Protein AF-A0A348G3V8-F1 (afdb_monomer)

Organism: NCBI:txid2233851

Secondary structure (DSSP, 8-state):
-------------------------------------S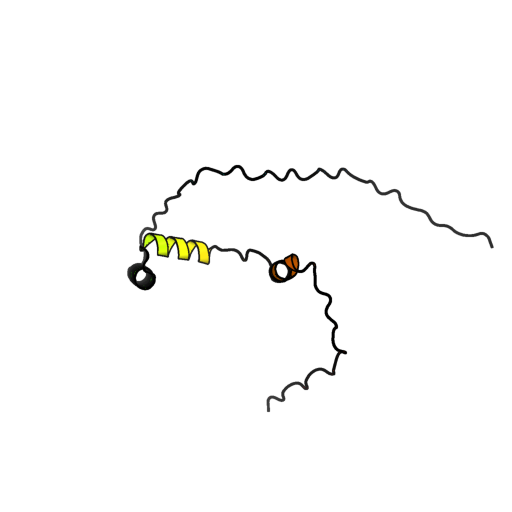--HHHHHHHHHHHHHTTS-HHHHHHHHHHHHT---SS-HHHHHHHHHGGGT-----PPPPPPPPPPPP--

Solvent-accessible surface area (backbone atoms only — not comparable to full-atom values): 7660 Å² total; per-residue (Å²): 140,84,86,86,78,83,86,80,86,87,74,85,84,76,80,82,75,78,80,79,78,72,78,74,73,86,67,75,88,77,83,82,87,84,86,83,78,89,69,54,68,67,58,55,52,52,46,46,51,53,9,59,78,69,74,47,51,54,65,56,44,50,50,52,50,51,53,61,74,68,53,67,78,93,47,59,71,68,55,50,54,46,62,71,40,53,86,67,74,60,82,88,75,90,73,75,82,88,67,83,76,79,81,79,83,83,86,126

Structure (mmCIF, N/CA/C/O backbone):
data_AF-A0A348G3V8-F1
#
_entry.id   AF-A0A348G3V8-F1
#
loop_
_atom_site.group_PDB
_atom_site.id
_atom_site.type_symbol
_atom_site.label_atom_id
_atom_site.label_alt_id
_atom_site.label_comp_id
_atom_site.label_asym_id
_atom_site.label_entity_id
_atom_site.label_seq_id
_atom_site.pdbx_PDB_ins_code
_atom_site.Cartn_x
_atom_site.Cartn_y
_atom_site.Cartn_z
_atom_site.occupancy
_atom_site.B_iso_or_equiv
_atom_site.auth_seq_id
_atom_site.auth_comp_id
_atom_site.auth_asym_id
_atom_site.auth_atom_id
_atom_site.pdbx_PDB_model_num
ATOM 1 N N . MET A 1 1 ? 23.803 13.054 -70.799 1.00 45.88 1 MET A N 1
ATOM 2 C CA . MET A 1 1 ? 23.848 13.513 -69.393 1.00 45.88 1 MET A CA 1
ATOM 3 C C . MET A 1 1 ? 23.703 15.028 -69.368 1.00 45.88 1 MET A C 1
ATOM 5 O O . MET A 1 1 ? 24.569 15.705 -69.905 1.00 45.88 1 MET A O 1
ATOM 9 N N . PRO A 1 2 ? 22.583 15.543 -68.851 1.00 45.41 2 PRO A N 1
ATOM 10 C CA . PRO A 1 2 ? 22.652 16.524 -67.760 1.00 45.41 2 PRO A CA 1
ATOM 11 C C . PRO A 1 2 ? 21.900 16.026 -66.512 1.00 45.41 2 PRO A C 1
ATOM 13 O O . PRO A 1 2 ? 20.897 15.324 -66.615 1.00 45.41 2 PRO A O 1
ATOM 16 N N . LYS A 1 3 ? 22.449 16.326 -65.330 1.00 50.75 3 LYS A N 1
ATOM 17 C CA . LYS A 1 3 ? 22.027 15.787 -64.029 1.00 50.75 3 LYS A CA 1
ATOM 18 C C . LYS A 1 3 ? 20.764 16.482 -63.510 1.00 50.75 3 LYS A C 1
ATOM 20 O O . LYS A 1 3 ? 20.706 17.703 -63.436 1.00 50.75 3 LYS A O 1
ATOM 25 N N . THR A 1 4 ? 19.800 15.673 -63.083 1.00 53.75 4 THR A N 1
ATOM 26 C CA . THR A 1 4 ? 18.683 16.043 -62.211 1.00 53.75 4 THR A CA 1
ATOM 27 C C . THR A 1 4 ? 19.168 16.193 -60.765 1.00 53.75 4 THR A C 1
ATOM 29 O O . THR A 1 4 ? 19.768 15.265 -60.225 1.00 53.75 4 THR A O 1
ATOM 32 N N . SER A 1 5 ? 18.855 17.306 -60.108 1.00 49.91 5 SER A N 1
ATOM 33 C CA . SER A 1 5 ? 18.876 17.433 -58.640 1.00 49.91 5 SER A CA 1
ATOM 34 C C . SER A 1 5 ? 17.808 18.460 -58.256 1.00 49.91 5 SER A C 1
ATOM 36 O O . SER A 1 5 ? 17.921 19.625 -58.617 1.00 49.91 5 SER A O 1
ATOM 38 N N . ALA A 1 6 ? 16.631 18.031 -57.805 1.00 46.59 6 ALA A N 1
ATOM 39 C CA . ALA A 1 6 ? 16.326 17.660 -56.420 1.00 46.59 6 A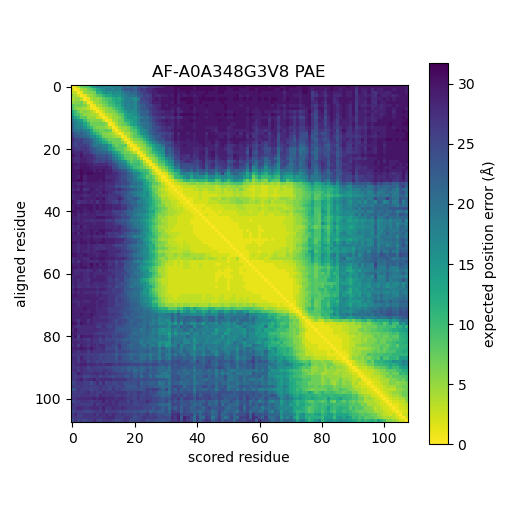LA A CA 1
ATOM 40 C C . ALA A 1 6 ? 16.410 18.863 -55.458 1.00 46.59 6 ALA A C 1
ATOM 42 O O . ALA A 1 6 ? 17.476 19.298 -55.036 1.00 46.59 6 ALA A O 1
ATOM 43 N N . THR A 1 7 ? 15.223 19.378 -55.142 1.00 57.47 7 THR A N 1
ATOM 44 C CA . THR A 1 7 ? 14.864 20.335 -54.090 1.00 57.47 7 THR A CA 1
ATOM 45 C C . THR A 1 7 ? 15.419 19.954 -52.714 1.00 57.47 7 THR A C 1
ATOM 47 O O . THR A 1 7 ? 15.465 18.768 -52.386 1.00 57.47 7 THR A O 1
ATOM 50 N N . PRO A 1 8 ? 15.613 20.943 -51.825 1.00 50.81 8 PRO A N 1
ATOM 51 C CA . PRO A 1 8 ? 15.201 20.736 -50.443 1.00 50.81 8 PRO A CA 1
ATOM 52 C C . PRO A 1 8 ? 14.223 21.814 -49.958 1.00 50.81 8 PRO A C 1
ATOM 54 O O . PRO A 1 8 ? 14.440 23.018 -50.076 1.00 50.81 8 PRO A O 1
ATOM 57 N N . ARG A 1 9 ? 13.111 21.332 -49.390 1.00 43.34 9 ARG A N 1
ATOM 58 C CA . ARG A 1 9 ? 12.126 22.099 -48.625 1.00 43.34 9 ARG A CA 1
ATOM 59 C C . ARG A 1 9 ? 12.802 22.669 -47.376 1.00 43.34 9 ARG A C 1
ATOM 61 O O . ARG A 1 9 ? 13.212 21.914 -46.499 1.00 43.34 9 ARG A O 1
ATOM 68 N N . SER A 1 10 ? 12.845 23.992 -47.277 1.00 45.12 10 SER A N 1
ATOM 69 C CA . SER A 1 10 ? 13.123 24.714 -46.034 1.00 45.12 10 SER A CA 1
ATOM 70 C C . SER A 1 10 ? 11.977 24.472 -45.044 1.00 45.12 10 SER A C 1
ATOM 72 O O . SER A 1 10 ? 10.825 24.814 -45.318 1.00 45.12 10 SER A O 1
ATOM 74 N N . ARG A 1 11 ? 12.276 23.818 -43.916 1.00 46.81 11 ARG A N 1
ATOM 75 C CA . ARG A 1 11 ? 11.338 23.555 -42.819 1.00 46.81 11 ARG A CA 1
ATOM 76 C C . ARG A 1 11 ? 11.725 24.446 -41.641 1.00 46.81 11 ARG A C 1
ATOM 78 O O . ARG A 1 11 ? 12.864 24.428 -41.189 1.00 46.81 11 ARG A O 1
ATOM 85 N N . ALA A 1 12 ? 10.753 25.226 -41.183 1.00 43.03 12 ALA A N 1
ATOM 86 C CA . ALA A 1 12 ? 10.836 26.147 -40.061 1.00 43.03 12 ALA A CA 1
ATOM 87 C C . ALA A 1 12 ? 11.376 25.484 -38.780 1.00 43.03 12 ALA A C 1
ATOM 89 O O . ALA A 1 12 ? 10.821 24.490 -38.312 1.00 43.03 12 ALA A O 1
ATOM 90 N N . ALA A 1 13 ? 12.405 26.083 -38.179 1.00 42.53 13 ALA A N 1
ATOM 91 C CA . ALA A 1 13 ? 12.821 25.793 -36.812 1.00 42.53 13 ALA A CA 1
ATOM 92 C C . ALA A 1 13 ? 12.118 26.779 -35.870 1.00 42.53 13 ALA A C 1
ATOM 94 O O . ALA A 1 13 ? 12.573 27.896 -35.624 1.00 42.53 13 ALA A O 1
ATOM 95 N N . GLY A 1 14 ? 10.947 26.365 -35.390 1.00 37.53 14 GLY A N 1
ATOM 96 C CA . GLY A 1 14 ? 10.264 27.010 -34.282 1.00 37.53 14 GLY A CA 1
ATOM 97 C C . GLY A 1 14 ? 11.024 26.772 -32.978 1.00 37.53 14 GLY A C 1
ATOM 98 O O . GLY A 1 14 ? 11.245 25.636 -32.581 1.00 37.53 14 GLY A O 1
ATOM 99 N N . LYS A 1 15 ? 11.417 27.878 -32.345 1.00 43.59 15 LYS A N 1
ATOM 100 C CA . LYS A 1 15 ? 11.470 28.133 -30.896 1.00 43.59 15 LYS A CA 1
ATOM 101 C C . LYS A 1 15 ? 11.407 26.878 -30.005 1.00 43.59 15 LYS A C 1
ATOM 103 O O . LYS A 1 15 ? 10.328 26.454 -29.602 1.00 43.59 15 LYS A O 1
ATOM 108 N N . THR A 1 16 ? 12.558 26.360 -29.592 1.00 40.81 16 THR A N 1
ATOM 109 C CA . THR A 1 16 ? 12.650 25.561 -28.367 1.00 40.81 16 THR A CA 1
ATOM 110 C C . THR A 1 16 ? 12.662 26.508 -27.171 1.00 40.81 16 THR A C 1
ATOM 112 O O . THR A 1 16 ? 13.658 27.148 -26.845 1.00 40.81 16 THR A O 1
ATOM 115 N N . THR A 1 17 ? 11.512 26.624 -26.513 1.00 40.31 17 THR A N 1
ATOM 116 C CA . THR A 1 17 ? 11.421 27.143 -25.149 1.00 40.31 17 THR A CA 1
ATOM 117 C C . THR A 1 17 ? 12.165 26.184 -24.229 1.00 40.31 17 THR A C 1
ATOM 119 O O . THR A 1 17 ? 11.731 25.046 -24.046 1.00 40.31 17 THR A O 1
ATOM 122 N N . ALA A 1 18 ? 13.280 26.641 -23.660 1.00 44.47 18 ALA A N 1
ATOM 123 C CA . ALA A 1 18 ? 13.938 25.973 -22.550 1.00 44.47 18 ALA A CA 1
ATOM 124 C C . ALA A 1 18 ? 12.902 25.757 -21.441 1.00 44.47 18 ALA A C 1
ATOM 126 O O . ALA A 1 18 ? 12.381 26.712 -20.857 1.00 44.47 18 ALA A O 1
ATOM 127 N N . GLY A 1 19 ? 12.561 24.488 -21.215 1.00 37.44 19 GLY A N 1
ATOM 128 C CA . GLY A 1 19 ? 11.718 24.058 -20.117 1.00 37.44 19 GLY A CA 1
ATOM 129 C C . GLY A 1 19 ? 12.331 24.565 -18.823 1.00 37.44 19 GLY A C 1
ATOM 130 O O . GLY A 1 19 ? 13.388 24.114 -18.392 1.00 37.44 19 GLY A O 1
ATOM 131 N N . LYS A 1 20 ? 11.668 25.550 -18.226 1.00 38.81 20 LYS A N 1
ATOM 132 C CA . LYS A 1 20 ? 11.919 26.008 -16.871 1.00 38.81 20 LYS A CA 1
ATOM 133 C C . LYS A 1 20 ? 11.574 24.846 -15.947 1.00 38.81 20 LYS A C 1
ATOM 135 O O . LYS A 1 20 ? 10.424 24.703 -15.542 1.00 38.81 20 LYS A O 1
ATOM 140 N N . THR A 1 21 ? 12.557 24.013 -15.621 1.00 39.69 21 THR A N 1
ATOM 141 C CA . THR A 1 21 ? 12.464 23.096 -14.487 1.00 39.69 21 THR A CA 1
ATOM 142 C C . THR A 1 21 ? 12.372 23.964 -13.243 1.00 39.69 21 THR A C 1
ATOM 144 O O . THR A 1 21 ? 13.370 24.429 -12.696 1.00 39.69 21 THR A O 1
ATOM 147 N N . THR A 1 22 ? 11.148 24.267 -12.823 1.00 42.75 22 THR A N 1
ATOM 148 C CA . THR A 1 22 ? 10.895 24.781 -11.487 1.00 42.75 22 THR A CA 1
ATOM 149 C C . THR A 1 22 ? 11.329 23.692 -10.522 1.00 42.75 22 THR A C 1
ATOM 151 O O . THR A 1 22 ? 10.595 22.729 -10.308 1.00 42.75 22 THR A O 1
ATOM 154 N N . ALA A 1 23 ? 12.534 23.835 -9.968 1.00 44.09 23 ALA A N 1
ATOM 155 C CA . ALA A 1 23 ? 12.903 23.176 -8.730 1.00 44.09 23 ALA A CA 1
ATOM 156 C C . ALA A 1 23 ? 11.769 23.456 -7.743 1.00 44.09 23 ALA A C 1
ATOM 158 O O . ALA A 1 23 ? 11.513 24.608 -7.375 1.00 44.09 23 ALA A O 1
ATOM 159 N N . GLY A 1 24 ? 11.003 22.407 -7.449 1.00 42.31 24 GLY A N 1
ATOM 160 C CA . GLY A 1 24 ? 9.852 22.471 -6.577 1.00 42.31 24 GLY A CA 1
ATOM 161 C C . GLY A 1 24 ? 10.300 23.049 -5.249 1.00 42.31 24 GLY A C 1
ATOM 162 O O . GLY A 1 24 ? 11.041 22.416 -4.503 1.00 42.31 24 GLY A O 1
ATOM 163 N N . LYS A 1 25 ? 9.867 24.284 -4.989 1.00 46.25 25 LYS A N 1
ATOM 164 C CA . LYS A 1 25 ? 9.895 24.929 -3.682 1.00 46.25 25 LYS A CA 1
ATOM 165 C C . LYS A 1 25 ? 9.502 23.877 -2.649 1.00 46.25 25 LYS A C 1
ATOM 167 O O . LYS A 1 25 ? 8.392 23.353 -2.735 1.00 46.25 25 LYS A O 1
ATOM 172 N N . ALA A 1 26 ? 10.410 23.567 -1.721 1.00 52.88 26 ALA A N 1
ATOM 173 C CA . ALA A 1 26 ? 10.152 22.693 -0.585 1.00 52.88 26 ALA A CA 1
ATOM 174 C C . ALA A 1 26 ? 8.961 23.269 0.193 1.00 52.88 26 ALA A C 1
ATOM 176 O O . ALA A 1 26 ? 9.087 24.195 0.994 1.00 52.88 26 ALA A O 1
ATOM 177 N N . GLY A 1 27 ? 7.766 22.802 -0.164 1.00 48.19 27 GLY A N 1
ATOM 178 C CA . GLY A 1 27 ? 6.521 23.204 0.451 1.00 48.19 27 GLY A CA 1
ATOM 179 C C . GLY A 1 27 ? 6.510 22.648 1.860 1.00 48.19 27 GLY A C 1
ATOM 180 O O . GLY A 1 27 ?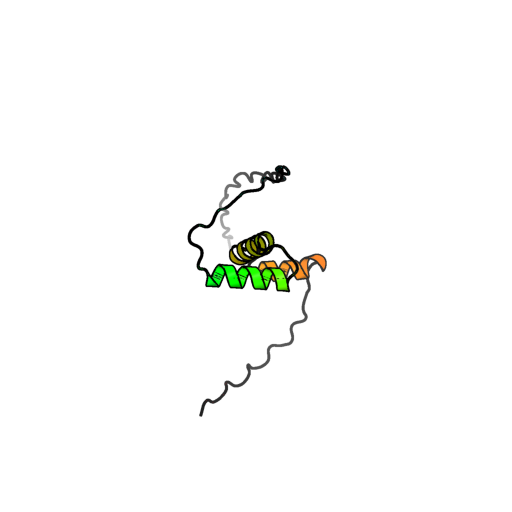 6.716 21.450 2.047 1.00 48.19 27 GLY A O 1
ATOM 181 N N . ALA A 1 28 ? 6.285 23.527 2.837 1.00 61.97 28 ALA A N 1
ATOM 182 C CA . ALA A 1 28 ? 6.015 23.159 4.218 1.00 61.97 28 ALA A CA 1
ATOM 183 C C . ALA A 1 28 ? 5.131 21.905 4.264 1.00 61.97 28 ALA A C 1
ATOM 185 O O . ALA A 1 28 ? 4.141 21.824 3.530 1.00 61.97 28 ALA A O 1
ATOM 186 N N . ARG A 1 29 ? 5.513 20.926 5.091 1.00 64.94 29 ARG A N 1
ATOM 187 C CA . ARG A 1 29 ? 4.828 19.636 5.218 1.00 64.94 29 ARG A CA 1
ATOM 188 C C . ARG A 1 29 ? 3.400 19.875 5.709 1.00 64.94 29 ARG A C 1
ATOM 190 O O . ARG A 1 29 ? 3.143 19.894 6.907 1.00 64.94 29 ARG A O 1
ATOM 197 N N . ARG A 1 30 ? 2.470 20.102 4.782 1.00 72.50 30 ARG A N 1
ATOM 198 C CA . ARG A 1 30 ? 1.047 20.209 5.090 1.00 72.50 30 ARG A CA 1
ATOM 199 C C . ARG A 1 30 ? 0.549 18.804 5.379 1.00 72.50 30 ARG A C 1
ATOM 201 O O . ARG A 1 30 ? 0.497 17.967 4.482 1.00 72.50 30 ARG A O 1
ATOM 208 N N . THR A 1 31 ? 0.228 18.539 6.636 1.00 79.94 31 THR A N 1
ATOM 209 C CA . THR A 1 31 ? -0.498 17.335 7.022 1.00 79.94 31 THR A CA 1
ATOM 210 C C . THR A 1 31 ? -1.961 17.514 6.618 1.00 79.94 31 THR A C 1
ATOM 212 O O . THR A 1 31 ? -2.584 18.525 6.931 1.00 79.94 31 THR A O 1
ATOM 215 N N . ALA A 1 32 ? -2.498 16.556 5.867 1.00 86.50 32 ALA A N 1
ATOM 216 C CA . ALA A 1 32 ? -3.920 16.486 5.549 1.00 86.50 32 ALA A CA 1
ATOM 217 C C . ALA A 1 32 ? -4.582 15.462 6.478 1.00 86.50 32 ALA A C 1
ATOM 219 O O . ALA A 1 32 ? -4.000 14.408 6.743 1.00 86.50 32 ALA A O 1
ATOM 220 N N . SER A 1 33 ? -5.782 15.762 6.974 1.00 90.25 33 SER A N 1
ATOM 221 C CA . SER A 1 33 ? -6.593 14.831 7.762 1.00 90.25 33 SER A CA 1
ATOM 222 C C . SER A 1 33 ? -7.757 14.294 6.926 1.00 90.25 33 SER A C 1
ATOM 224 O O . SER A 1 33 ? -8.336 15.003 6.105 1.00 90.25 33 SER A O 1
ATOM 226 N N . LEU A 1 34 ? -8.098 13.021 7.132 1.00 90.44 34 LEU A N 1
ATOM 227 C CA . LEU A 1 34 ? -9.218 12.338 6.484 1.00 90.44 34 LEU A CA 1
ATOM 228 C C . LEU A 1 34 ? -10.013 11.578 7.549 1.00 90.44 34 LEU A C 1
ATOM 230 O O . LEU A 1 34 ? -9.437 10.850 8.354 1.00 90.44 34 LEU A O 1
ATOM 234 N N . THR A 1 35 ? -11.340 11.723 7.555 1.00 93.56 35 THR A N 1
ATOM 235 C CA . THR A 1 35 ? -12.236 10.961 8.439 1.00 93.56 35 THR A CA 1
ATOM 236 C C . THR A 1 35 ? -13.105 10.019 7.615 1.00 93.56 35 THR A C 1
ATOM 238 O O . THR A 1 35 ? -13.915 10.471 6.811 1.00 93.56 35 THR A O 1
ATOM 241 N N . ILE A 1 36 ? -12.974 8.712 7.849 1.00 91.31 36 ILE A N 1
ATOM 242 C CA . ILE A 1 36 ? -13.795 7.676 7.209 1.00 91.31 36 ILE A CA 1
ATOM 243 C C . ILE A 1 36 ? -14.926 7.297 8.173 1.00 91.31 36 ILE A C 1
ATOM 245 O O . ILE A 1 36 ? -14.679 6.723 9.234 1.00 91.31 36 ILE A O 1
ATOM 249 N N . ARG A 1 37 ? -16.170 7.647 7.826 1.00 94.94 37 ARG A N 1
ATOM 250 C CA . ARG A 1 37 ? -17.371 7.310 8.612 1.00 94.94 37 ARG A CA 1
ATOM 251 C C . ARG A 1 37 ? -17.974 5.995 8.117 1.00 94.94 37 ARG A C 1
ATOM 253 O O . ARG A 1 37 ? -17.860 5.680 6.940 1.00 94.94 37 ARG A O 1
ATOM 260 N N . GLY A 1 38 ? -18.619 5.244 9.012 1.00 93.88 38 GLY A N 1
ATOM 261 C CA . GLY A 1 38 ? -19.302 3.995 8.649 1.00 93.88 38 GLY A CA 1
ATOM 262 C C . GLY A 1 38 ? -18.368 2.871 8.184 1.00 93.88 38 GLY A C 1
ATOM 263 O O . GLY A 1 38 ? -18.772 2.048 7.373 1.00 93.88 38 GLY A O 1
ATOM 264 N N . LEU A 1 39 ? -17.117 2.839 8.663 1.00 94.00 39 LEU A N 1
ATOM 265 C CA . LEU A 1 39 ? -16.185 1.761 8.333 1.00 94.00 39 LEU A CA 1
ATOM 266 C C . LEU A 1 39 ? -16.687 0.428 8.899 1.00 94.00 39 LEU A C 1
ATOM 268 O O . LEU A 1 39 ? -16.953 0.334 10.099 1.00 94.00 39 LEU A O 1
ATOM 272 N N . ASP A 1 40 ? -16.746 -0.593 8.042 1.00 97.00 40 ASP A N 1
ATOM 273 C CA . ASP A 1 40 ? -17.091 -1.957 8.436 1.00 97.00 40 ASP A CA 1
ATOM 274 C C . ASP A 1 40 ? -16.269 -2.425 9.654 1.00 97.00 40 ASP A C 1
ATOM 276 O O . ASP A 1 40 ? -15.049 -2.218 9.744 1.00 97.00 40 ASP A O 1
ATOM 280 N N . ALA A 1 41 ? -16.945 -3.070 10.607 1.00 95.06 41 ALA A N 1
ATOM 281 C CA . ALA A 1 41 ? -16.334 -3.494 11.863 1.00 95.06 41 ALA A CA 1
ATOM 282 C C . ALA A 1 41 ? -15.234 -4.546 11.639 1.00 95.06 41 ALA A C 1
ATOM 284 O O . ALA A 1 41 ? -14.196 -4.512 12.311 1.00 95.06 41 ALA A O 1
ATOM 285 N N . GLY A 1 42 ? -15.418 -5.434 10.657 1.00 97.50 42 GLY A N 1
ATOM 286 C CA . GLY A 1 42 ? -14.421 -6.420 10.254 1.00 97.50 42 GLY A CA 1
ATOM 287 C C . GLY A 1 42 ? -13.173 -5.763 9.666 1.00 97.50 42 GLY A C 1
ATOM 288 O O . GLY A 1 42 ? -12.049 -6.117 10.038 1.00 97.50 42 GLY A O 1
ATOM 289 N N . VAL A 1 43 ? -13.343 -4.751 8.813 1.00 96.06 43 VAL A N 1
ATOM 290 C CA . VAL A 1 43 ? -12.230 -3.961 8.258 1.00 96.06 43 VAL A CA 1
ATOM 291 C C . VAL A 1 43 ? -11.450 -3.256 9.369 1.00 96.06 43 VAL A C 1
ATOM 293 O O . VAL A 1 43 ? -10.221 -3.369 9.417 1.00 96.06 43 VAL A O 1
ATOM 296 N N . LYS A 1 44 ? -12.137 -2.603 10.315 1.00 95.94 44 LYS A N 1
ATOM 297 C CA . LYS A 1 44 ? -11.497 -1.945 11.467 1.00 95.94 44 LYS A CA 1
ATOM 298 C C . LYS A 1 44 ? -10.691 -2.931 12.323 1.00 95.94 44 LYS A C 1
ATOM 300 O O . LYS A 1 44 ? -9.565 -2.621 12.722 1.00 95.94 44 LYS A O 1
ATOM 305 N N . ALA A 1 45 ? -11.229 -4.124 12.580 1.00 97.25 45 ALA A N 1
ATOM 306 C CA . ALA A 1 45 ? -10.544 -5.163 13.350 1.00 97.25 45 ALA A CA 1
ATOM 307 C C . ALA A 1 45 ? -9.288 -5.686 12.631 1.00 97.25 45 ALA A C 1
ATOM 309 O O . ALA A 1 45 ? -8.226 -5.820 13.243 1.00 97.25 45 ALA A O 1
ATOM 310 N N . ARG A 1 46 ? -9.376 -5.930 11.316 1.00 97.25 46 ARG A N 1
ATOM 311 C CA . ARG A 1 46 ? -8.230 -6.360 10.497 1.00 97.25 46 ARG A CA 1
ATOM 312 C C . ARG A 1 46 ? -7.133 -5.301 10.447 1.00 97.25 46 ARG A C 1
ATOM 314 O O . ARG A 1 46 ? -5.961 -5.657 10.539 1.00 97.25 46 ARG A O 1
ATOM 321 N N . LEU A 1 47 ? -7.506 -4.025 10.336 1.00 96.62 47 LEU A N 1
ATOM 322 C CA . LEU A 1 47 ? -6.560 -2.912 10.354 1.00 96.62 47 LEU A CA 1
ATOM 323 C C . LEU A 1 47 ? -5.814 -2.840 11.694 1.00 96.62 47 LEU A C 1
ATOM 325 O O . LEU A 1 47 ? -4.592 -2.729 11.705 1.00 96.62 47 LEU A O 1
ATOM 329 N N . ARG A 1 48 ? -6.529 -2.992 12.821 1.00 96.69 48 ARG A N 1
ATOM 330 C CA . ARG A 1 48 ? -5.916 -3.021 14.161 1.00 96.69 48 ARG A CA 1
ATOM 331 C C . ARG A 1 48 ? -4.892 -4.142 14.295 1.00 96.69 48 ARG A C 1
ATOM 333 O O . ARG A 1 48 ? -3.798 -3.913 14.798 1.00 96.69 48 ARG A O 1
ATOM 340 N N . ARG A 1 49 ? -5.264 -5.347 13.859 1.00 97.94 49 ARG A N 1
ATOM 341 C CA . ARG A 1 49 ? -4.397 -6.522 13.947 1.00 97.94 49 ARG A CA 1
ATOM 342 C C . ARG A 1 49 ? -3.130 -6.339 13.109 1.00 97.94 49 ARG A C 1
ATOM 344 O O . ARG A 1 49 ? -2.044 -6.520 13.638 1.00 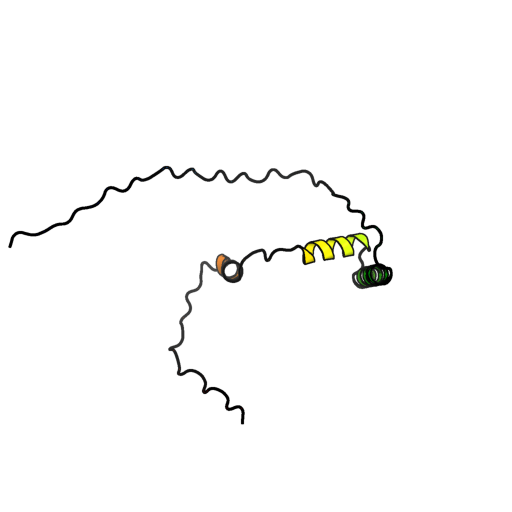97.94 49 ARG A O 1
ATOM 351 N N . ARG A 1 50 ? -3.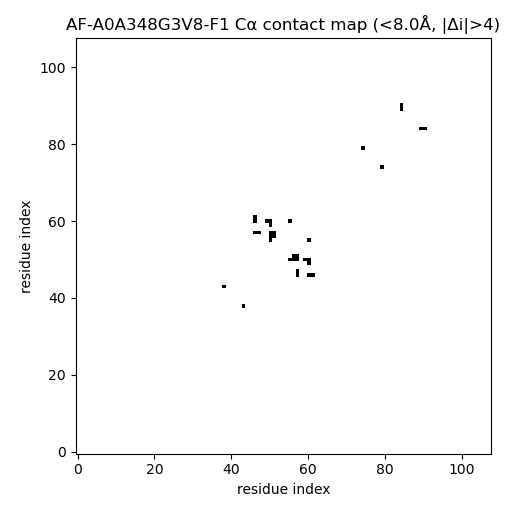263 -5.893 11.853 1.00 97.75 50 ARG A N 1
ATOM 352 C CA . ARG A 1 50 ? -2.112 -5.616 10.974 1.00 97.75 50 ARG A CA 1
ATOM 353 C C . ARG A 1 50 ? -1.168 -4.562 11.546 1.00 97.75 50 ARG A C 1
ATOM 355 O O . ARG A 1 50 ? 0.042 -4.728 11.463 1.00 97.75 50 ARG A O 1
ATOM 362 N N . ALA A 1 51 ? -1.718 -3.503 12.136 1.00 97.25 51 ALA A N 1
ATOM 363 C CA . ALA A 1 51 ? -0.922 -2.463 12.776 1.00 97.25 51 ALA A CA 1
ATOM 364 C C . ALA A 1 51 ? -0.099 -3.026 13.951 1.00 97.25 51 ALA A C 1
ATOM 366 O O . ALA A 1 51 ? 1.098 -2.766 14.040 1.00 97.25 51 ALA A O 1
ATOM 367 N N . ALA A 1 52 ? -0.716 -3.867 14.792 1.00 97.12 52 ALA A N 1
ATOM 368 C CA . ALA A 1 52 ? -0.033 -4.537 15.900 1.00 97.12 52 ALA A CA 1
ATOM 369 C C . ALA A 1 52 ? 1.054 -5.515 15.420 1.00 97.12 52 ALA A C 1
ATOM 371 O O . ALA A 1 52 ? 2.160 -5.490 15.947 1.00 97.12 52 ALA A O 1
ATOM 372 N N . GLU A 1 53 ? 0.772 -6.321 14.390 1.00 97.56 53 GLU A N 1
ATOM 373 C CA . GLU A 1 53 ? 1.745 -7.238 13.770 1.00 97.56 53 GLU A CA 1
ATOM 374 C C . GLU A 1 53 ? 2.975 -6.496 13.214 1.00 97.56 53 GLU A C 1
ATOM 376 O O . GLU A 1 53 ? 4.079 -7.033 13.225 1.00 97.56 53 GLU A O 1
ATOM 381 N N . ARG A 1 54 ? 2.794 -5.259 12.733 1.00 95.94 54 ARG A N 1
ATOM 382 C CA . ARG A 1 54 ? 3.856 -4.422 12.148 1.00 95.94 54 ARG A CA 1
ATOM 383 C C . ARG A 1 54 ? 4.495 -3.437 13.128 1.00 95.94 54 ARG A C 1
ATOM 385 O O . ARG A 1 54 ? 5.410 -2.724 12.734 1.00 95.94 54 ARG A O 1
ATOM 392 N N . GLY A 1 55 ? 4.026 -3.382 14.375 1.00 96.44 55 GLY A N 1
ATOM 393 C CA . GLY A 1 55 ? 4.560 -2.486 15.404 1.00 96.44 55 GLY A CA 1
ATOM 394 C C . GLY A 1 55 ? 4.244 -1.000 15.196 1.00 96.44 55 GLY A C 1
ATOM 395 O O . GLY A 1 55 ? 4.945 -0.151 15.741 1.00 96.44 55 GLY A O 1
ATOM 396 N N . HIS A 1 56 ? 3.208 -0.659 14.425 1.00 95.50 56 HIS A N 1
ATOM 397 C CA . HIS A 1 56 ? 2.814 0.730 14.158 1.00 95.50 56 HIS A CA 1
ATOM 398 C C . HIS A 1 56 ? 1.410 1.046 14.691 1.00 95.50 56 HIS A C 1
ATOM 400 O O . HIS A 1 56 ? 0.632 0.161 15.052 1.00 95.50 56 HIS A O 1
ATOM 406 N N . SER A 1 57 ? 1.064 2.336 14.743 1.00 96.50 57 SER A N 1
ATOM 407 C CA . SER A 1 57 ? -0.294 2.756 15.092 1.00 96.50 57 SER A CA 1
ATOM 408 C C . SER A 1 57 ? -1.283 2.382 13.983 1.00 96.50 57 SER A C 1
ATOM 410 O O . SER A 1 57 ? -0.925 2.235 12.813 1.00 96.50 57 SER A O 1
ATOM 412 N N . MET A 1 58 ? -2.564 2.268 14.340 1.00 95.94 58 MET A N 1
ATOM 413 C CA . MET A 1 58 ? -3.633 2.039 13.361 1.00 95.94 58 MET A CA 1
ATOM 414 C C . MET A 1 58 ? -3.676 3.135 12.280 1.00 95.94 58 MET A C 1
ATOM 416 O O . MET A 1 58 ? -3.969 2.835 11.126 1.00 95.94 58 MET A O 1
ATOM 420 N N . GLU A 1 59 ? -3.385 4.388 12.647 1.00 94.56 59 GLU A N 1
ATOM 421 C CA . GLU A 1 59 ? -3.333 5.516 11.710 1.00 94.56 59 GLU A CA 1
ATOM 422 C C . GLU A 1 59 ? -2.194 5.351 10.701 1.00 94.56 59 GLU A C 1
ATOM 424 O O . GLU A 1 59 ? -2.398 5.521 9.501 1.00 94.56 59 GLU A O 1
ATOM 429 N N . GLU A 1 60 ? -1.003 4.998 11.177 1.00 95.62 60 GLU A N 1
ATOM 430 C CA . GLU A 1 60 ? 0.165 4.842 10.317 1.00 95.62 60 GLU A CA 1
ATOM 431 C C . GLU A 1 60 ? -0.013 3.654 9.361 1.00 95.62 60 GLU A C 1
ATOM 433 O O . GLU A 1 60 ? 0.270 3.768 8.171 1.00 95.62 60 GLU A O 1
ATOM 438 N N . GLU A 1 61 ? -0.600 2.551 9.831 1.00 97.19 61 GLU A N 1
ATOM 439 C CA . GLU A 1 61 ? -0.970 1.426 8.967 1.00 97.19 61 GLU A CA 1
ATOM 440 C C . GLU A 1 61 ? -2.004 1.835 7.902 1.00 97.19 61 GLU A C 1
ATOM 442 O O . GLU A 1 61 ? -1.875 1.464 6.732 1.00 97.19 61 GLU A O 1
ATOM 447 N N . ALA A 1 62 ? -3.009 2.640 8.271 1.00 95.62 62 ALA A N 1
ATOM 448 C CA . ALA A 1 62 ? -3.984 3.169 7.318 1.00 95.62 62 ALA A CA 1
ATOM 449 C C . ALA A 1 62 ? -3.313 4.054 6.260 1.00 95.62 62 ALA A C 1
ATOM 451 O O . ALA A 1 62 ? -3.589 3.914 5.068 1.00 95.62 62 ALA A O 1
ATOM 452 N N . ARG A 1 63 ? -2.398 4.930 6.686 1.00 94.62 63 ARG A N 1
ATOM 453 C CA . ARG A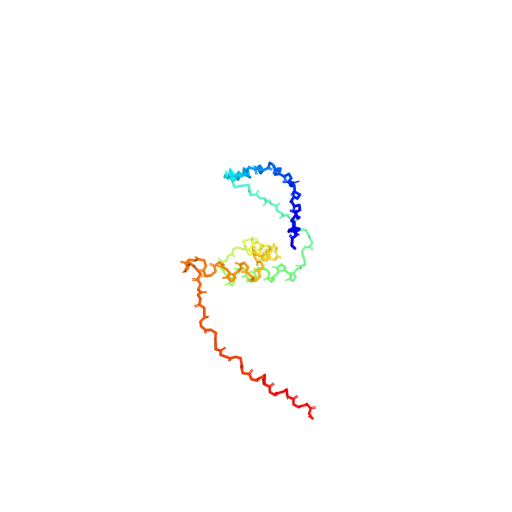 1 63 ? -1.637 5.806 5.794 1.00 94.62 63 ARG A CA 1
ATOM 454 C C . ARG A 1 63 ? -0.793 4.992 4.820 1.00 94.62 63 ARG A C 1
ATOM 456 O O . ARG A 1 63 ? -0.861 5.237 3.622 1.00 94.62 63 ARG A O 1
ATOM 463 N N . GLN A 1 64 ? -0.061 3.989 5.300 1.00 95.25 64 GLN A N 1
ATOM 464 C CA . GLN A 1 64 ? 0.754 3.125 4.444 1.00 95.25 64 GLN A CA 1
ATOM 465 C C . GLN A 1 64 ? -0.086 2.332 3.443 1.00 95.25 64 GLN A C 1
ATOM 467 O O . GLN A 1 64 ? 0.318 2.190 2.290 1.00 95.25 64 GLN A O 1
ATOM 472 N N . LEU A 1 65 ? -1.253 1.827 3.854 1.00 95.06 65 LEU A N 1
ATOM 473 C CA . LEU A 1 65 ? -2.168 1.135 2.948 1.00 95.06 65 LEU A CA 1
ATOM 474 C C . LEU A 1 65 ? -2.694 2.062 1.855 1.00 95.06 65 LEU A C 1
ATOM 476 O O . LEU A 1 65 ? -2.658 1.675 0.693 1.00 95.06 65 LEU A O 1
ATOM 480 N N . LEU A 1 66 ? -3.130 3.275 2.204 1.00 94.62 66 LEU A N 1
ATOM 481 C CA . LEU A 1 66 ? -3.592 4.257 1.221 1.00 94.62 66 LEU A CA 1
ATOM 482 C C . LEU A 1 66 ? -2.466 4.672 0.268 1.00 94.62 66 LEU A C 1
ATOM 484 O O . LEU A 1 66 ? -2.683 4.686 -0.939 1.00 94.62 66 LEU A O 1
ATOM 488 N N . THR A 1 67 ? -1.256 4.920 0.781 1.00 93.62 67 THR A N 1
ATOM 489 C CA . THR A 1 67 ? -0.086 5.232 -0.052 1.00 93.62 67 THR A CA 1
ATOM 490 C C . THR A 1 67 ? 0.214 4.110 -1.037 1.00 93.62 67 THR A C 1
ATOM 492 O O . THR A 1 67 ? 0.425 4.379 -2.209 1.00 93.62 67 THR A O 1
ATOM 495 N N . ARG A 1 68 ? 0.218 2.848 -0.590 1.00 93.19 68 ARG A N 1
ATOM 496 C CA . ARG A 1 68 ? 0.486 1.698 -1.469 1.00 93.19 68 ARG A CA 1
ATOM 497 C C . ARG A 1 68 ? -0.641 1.455 -2.470 1.00 93.19 68 ARG A C 1
ATOM 499 O O . ARG A 1 68 ? -0.360 1.094 -3.602 1.00 93.19 68 ARG A O 1
ATOM 506 N N . ALA A 1 69 ? -1.896 1.626 -2.055 1.00 94.12 69 ALA A N 1
ATOM 507 C CA . ALA A 1 69 ? -3.061 1.400 -2.908 1.00 94.12 69 ALA A CA 1
ATOM 508 C C . ALA A 1 69 ? -3.206 2.456 -4.012 1.00 94.12 69 ALA A C 1
ATOM 510 O O . ALA A 1 69 ? -3.743 2.150 -5.070 1.00 94.12 69 ALA A O 1
ATOM 511 N N . LEU A 1 70 ? -2.742 3.680 -3.753 1.00 93.56 70 LEU A N 1
ATOM 512 C CA . LEU A 1 70 ? -2.770 4.802 -4.694 1.00 93.56 70 LEU A CA 1
ATOM 513 C C . LEU A 1 70 ? -1.408 5.060 -5.350 1.00 93.56 70 LEU A C 1
ATOM 515 O O . LEU A 1 70 ? -1.252 6.057 -6.051 1.00 93.56 70 LEU A O 1
ATOM 519 N N . ALA A 1 71 ? -0.412 4.208 -5.097 1.00 87.88 71 ALA A N 1
ATOM 520 C CA . ALA A 1 71 ? 0.868 4.305 -5.775 1.00 87.88 71 ALA A CA 1
ATOM 521 C C . ALA A 1 71 ? 0.659 3.933 -7.244 1.00 87.88 71 ALA A C 1
ATOM 523 O O . ALA A 1 71 ? 0.445 2.767 -7.578 1.00 87.88 71 ALA A O 1
ATOM 524 N N . GLU A 1 72 ? 0.736 4.930 -8.118 1.00 80.19 72 GLU A N 1
ATOM 525 C CA . GLU A 1 72 ? 0.914 4.684 -9.542 1.00 80.19 72 GLU A CA 1
ATOM 526 C C . GLU A 1 72 ? 2.269 3.990 -9.748 1.00 80.19 72 GLU A C 1
ATOM 528 O O . GLU A 1 72 ? 3.232 4.291 -9.030 1.00 80.19 72 GLU A O 1
ATOM 533 N N . PRO A 1 73 ? 2.391 3.053 -10.703 1.00 71.00 73 PRO A N 1
ATOM 534 C CA . PRO A 1 73 ? 3.691 2.521 -11.066 1.00 71.00 73 PRO A CA 1
ATOM 535 C C . PRO A 1 73 ? 4.574 3.690 -11.510 1.00 71.00 73 PRO A C 1
ATOM 537 O O . PRO A 1 73 ? 4.368 4.280 -12.566 1.00 71.00 73 PRO A O 1
ATOM 540 N N . GLU A 1 74 ? 5.565 4.017 -10.679 1.00 67.25 74 GLU A N 1
ATOM 541 C CA . GLU A 1 74 ? 6.445 5.187 -10.824 1.00 67.25 74 GLU A CA 1
ATOM 542 C C . GLU A 1 74 ? 7.144 5.258 -12.190 1.00 67.25 74 GLU A C 1
ATOM 544 O O . GLU A 1 74 ? 7.645 6.303 -12.587 1.00 67.25 74 GLU A O 1
ATOM 549 N N . THR A 1 75 ? 7.191 4.151 -12.928 1.00 67.38 75 THR A N 1
ATOM 550 C CA . THR A 1 75 ? 7.805 4.056 -14.249 1.00 67.38 75 THR A CA 1
ATOM 551 C C . THR A 1 75 ? 7.250 2.832 -14.980 1.00 67.38 75 THR A C 1
ATOM 553 O O . THR A 1 75 ? 7.125 1.761 -14.387 1.00 67.38 75 THR A O 1
ATOM 556 N N . GLY A 1 76 ? 6.938 2.951 -16.276 1.00 78.56 76 GLY A N 1
ATOM 557 C CA . GLY A 1 76 ? 6.681 1.771 -17.110 1.00 78.56 76 GLY A CA 1
ATOM 558 C C . GLY A 1 76 ? 7.888 0.823 -17.099 1.00 78.56 76 GLY A C 1
ATOM 559 O O . GLY A 1 76 ? 9.008 1.259 -16.824 1.00 78.56 76 GLY A O 1
ATOM 560 N N . LEU A 1 77 ? 7.684 -0.461 -17.417 1.00 83.38 77 LEU A N 1
ATOM 561 C CA . LEU A 1 77 ? 8.727 -1.501 -17.355 1.00 83.38 77 LEU A CA 1
ATOM 562 C C . LEU A 1 77 ? 10.067 -1.053 -17.972 1.00 83.38 77 LEU A C 1
ATOM 564 O O . LEU A 1 77 ? 11.116 -1.241 -17.364 1.00 83.38 77 LEU A O 1
ATOM 568 N N . ALA A 1 78 ? 10.028 -0.396 -19.135 1.00 85.19 78 ALA A N 1
ATOM 569 C CA . ALA A 1 78 ? 11.220 0.121 -19.808 1.00 85.19 78 ALA A CA 1
ATOM 570 C C . ALA A 1 78 ? 11.999 1.141 -18.957 1.00 85.19 78 ALA A C 1
ATOM 572 O O . ALA A 1 78 ? 13.219 1.059 -18.848 1.00 85.19 78 ALA A O 1
ATOM 573 N N . SER A 1 79 ? 11.302 2.079 -18.314 1.00 85.94 79 SER A N 1
ATOM 574 C CA . SER A 1 79 ? 11.911 3.094 -17.452 1.00 85.94 79 SER A CA 1
ATOM 575 C C . SER A 1 79 ? 12.432 2.495 -16.138 1.00 85.94 79 SER A C 1
ATOM 577 O O . SER A 1 79 ? 13.482 2.919 -15.652 1.00 85.94 79 SER A O 1
ATOM 579 N N . ALA A 1 80 ? 11.764 1.465 -15.605 1.00 84.69 80 ALA A N 1
ATOM 580 C CA . ALA A 1 80 ? 12.245 0.713 -14.447 1.00 84.69 80 ALA A CA 1
ATOM 581 C C . ALA A 1 80 ? 13.544 -0.051 -14.763 1.00 84.69 80 ALA A C 1
ATOM 583 O O . ALA A 1 80 ? 14.511 0.054 -14.008 1.00 84.69 80 ALA A O 1
ATOM 584 N N . ILE A 1 81 ? 13.592 -0.752 -15.904 1.00 86.25 81 ILE A N 1
ATOM 585 C CA . ILE A 1 81 ? 14.796 -1.433 -16.407 1.00 86.25 81 ILE A CA 1
ATOM 586 C C . ILE A 1 81 ? 15.917 -0.414 -16.628 1.00 86.25 81 ILE A C 1
ATOM 588 O O . ILE A 1 81 ? 17.008 -0.578 -16.091 1.00 86.25 81 ILE A O 1
ATOM 592 N N . HIS A 1 82 ? 15.647 0.682 -17.343 1.00 85.56 82 HIS A N 1
ATOM 593 C CA . HIS A 1 82 ? 16.645 1.716 -17.618 1.00 85.56 82 HIS A CA 1
ATOM 594 C C . HIS A 1 82 ? 17.283 2.270 -16.335 1.00 85.56 82 HIS A C 1
ATOM 596 O O . HIS A 1 82 ? 18.496 2.443 -16.278 1.00 85.56 82 HIS A O 1
ATOM 602 N N . ARG A 1 83 ? 16.502 2.503 -15.270 1.00 85.88 83 ARG A N 1
ATOM 603 C CA . ARG A 1 83 ? 17.030 2.999 -13.988 1.00 85.88 83 ARG A CA 1
ATOM 604 C C . ARG A 1 83 ? 18.035 2.041 -13.340 1.00 85.88 83 ARG A C 1
ATOM 606 O O . ARG A 1 83 ? 18.946 2.512 -12.667 1.00 85.88 83 ARG A O 1
ATOM 613 N N . LEU A 1 84 ? 17.881 0.731 -13.533 1.00 85.38 84 LEU A N 1
ATOM 614 C CA . LEU A 1 84 ? 18.821 -0.266 -13.010 1.00 85.38 84 LEU A CA 1
ATOM 615 C C . LEU A 1 84 ? 20.177 -0.198 -13.725 1.00 85.38 84 LEU A C 1
ATOM 617 O O . LEU A 1 84 ? 21.210 -0.311 -13.074 1.00 85.38 84 LEU A O 1
ATOM 621 N N . PHE A 1 85 ? 20.174 0.027 -15.042 1.00 87.19 85 PHE A N 1
ATOM 622 C CA . PHE A 1 85 ? 21.390 0.051 -15.864 1.00 87.19 85 PHE A CA 1
ATOM 623 C C . PHE A 1 85 ? 22.006 1.450 -16.030 1.00 87.19 85 PHE A C 1
ATOM 625 O O . PHE A 1 85 ? 23.168 1.561 -16.415 1.00 87.19 85 PHE A O 1
ATOM 632 N N . ALA A 1 86 ? 21.276 2.524 -15.705 1.00 86.62 86 ALA A N 1
ATOM 633 C CA . ALA A 1 86 ? 21.753 3.903 -15.834 1.00 86.62 86 ALA A CA 1
ATOM 634 C C . ALA A 1 86 ? 23.068 4.199 -15.074 1.00 86.62 86 ALA A C 1
ATOM 636 O O . ALA A 1 86 ? 23.932 4.850 -15.659 1.00 86.62 86 ALA A O 1
ATOM 637 N N . PRO A 1 87 ? 23.295 3.708 -13.834 1.00 88.44 87 PRO A N 1
ATOM 638 C CA . PRO A 1 87 ? 24.573 3.902 -13.140 1.00 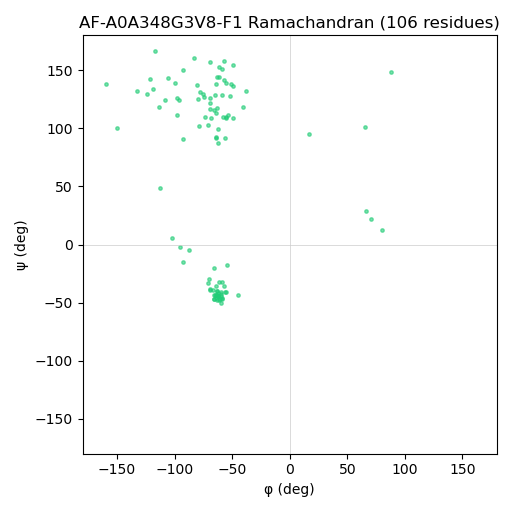88.44 87 PRO A CA 1
ATOM 639 C C . PRO A 1 87 ? 25.758 3.193 -13.805 1.00 88.44 87 PRO A C 1
ATOM 641 O O . PRO A 1 87 ? 26.902 3.551 -13.550 1.00 88.44 87 PRO A O 1
ATOM 644 N N . LEU A 1 88 ? 25.487 2.186 -14.640 1.00 87.00 88 LEU A N 1
ATOM 645 C CA . LEU A 1 88 ? 26.503 1.404 -15.343 1.00 87.00 88 LEU A CA 1
ATOM 646 C C . LEU A 1 88 ? 26.901 2.036 -16.687 1.00 87.00 88 LEU A C 1
ATOM 648 O O . LEU A 1 88 ? 27.812 1.539 -17.335 1.00 87.00 88 LEU A O 1
ATOM 652 N N . GLY A 1 89 ? 26.243 3.129 -17.103 1.00 83.69 89 GLY A N 1
ATOM 653 C CA . GLY A 1 89 ? 26.526 3.813 -18.371 1.00 83.69 89 GLY A CA 1
ATOM 654 C C . GLY A 1 89 ? 25.904 3.150 -19.605 1.00 83.69 89 GLY A C 1
ATOM 655 O O . GLY A 1 89 ? 26.239 3.526 -20.724 1.00 83.69 89 GLY A O 1
ATOM 656 N N . GLY A 1 90 ? 24.979 2.203 -19.404 1.00 75.62 90 GLY A N 1
ATOM 657 C CA . GLY A 1 90 ? 24.489 1.313 -20.458 1.00 75.62 90 GLY A CA 1
ATOM 658 C C . GLY A 1 90 ? 25.356 0.058 -20.574 1.00 75.62 90 GLY A C 1
ATOM 659 O O . GLY A 1 90 ? 26.545 0.075 -20.274 1.00 75.62 90 GLY A O 1
ATOM 660 N N . VAL A 1 91 ? 24.741 -1.057 -20.959 1.00 82.44 91 VAL A N 1
ATOM 661 C CA . VAL A 1 91 ? 25.431 -2.334 -21.165 1.00 82.44 91 VAL A CA 1
ATOM 662 C C . VAL A 1 91 ? 25.245 -2.738 -22.614 1.00 82.44 91 VAL A C 1
ATOM 664 O O . VAL A 1 91 ? 24.118 -2.688 -23.102 1.00 82.44 91 VAL A O 1
ATOM 667 N N . GLU A 1 92 ? 26.328 -3.153 -23.270 1.00 83.88 92 GLU A N 1
ATOM 668 C CA . GLU A 1 92 ? 26.200 -3.925 -24.498 1.00 83.88 92 GLU A CA 1
ATOM 669 C C . GLU A 1 92 ? 26.312 -5.406 -24.200 1.00 83.88 92 GLU A C 1
ATOM 671 O O . GLU A 1 92 ? 27.258 -5.870 -23.561 1.00 83.88 92 GLU A O 1
ATOM 676 N N . LEU A 1 93 ? 25.281 -6.130 -24.620 1.00 84.81 93 LEU A N 1
ATOM 677 C CA . LEU A 1 93 ? 25.157 -7.559 -24.410 1.00 84.81 93 LEU A CA 1
ATOM 678 C C . LEU A 1 93 ? 25.615 -8.264 -25.678 1.00 84.81 93 LEU A C 1
ATOM 680 O O . LEU A 1 93 ? 25.083 -8.005 -26.757 1.00 84.81 93 LEU A O 1
ATOM 684 N N . ASP A 1 94 ? 26.564 -9.183 -25.533 1.00 89.31 94 ASP A N 1
ATOM 685 C CA . ASP A 1 94 ? 26.844 -10.143 -26.591 1.00 89.31 94 ASP A CA 1
ATOM 686 C C . ASP A 1 94 ? 25.668 -11.123 -26.654 1.00 89.31 94 ASP A C 1
ATOM 688 O O . ASP A 1 94 ? 25.465 -11.953 -25.761 1.00 89.31 94 ASP A O 1
ATOM 692 N N . LEU A 1 95 ? 24.800 -10.925 -27.645 1.00 87.88 95 LEU A N 1
ATOM 693 C CA . LEU A 1 95 ? 23.599 -11.729 -27.802 1.00 87.88 95 LEU A CA 1
ATOM 694 C C . LEU A 1 95 ? 23.983 -13.056 -28.464 1.00 87.88 95 LEU A C 1
ATOM 696 O O . LEU A 1 95 ? 24.544 -13.039 -29.562 1.00 87.88 95 LEU A O 1
ATOM 700 N N . PRO A 1 96 ? 23.646 -14.208 -27.857 1.00 90.12 96 PRO A N 1
ATOM 701 C CA . PRO A 1 96 ? 23.907 -15.490 -28.488 1.00 90.12 96 PRO A CA 1
ATOM 702 C C . PRO A 1 96 ? 23.144 -15.599 -29.819 1.00 90.12 96 PRO A C 1
ATOM 704 O O . PRO A 1 96 ? 22.080 -14.982 -29.982 1.00 90.12 96 PRO A O 1
ATOM 707 N N . PRO A 1 97 ? 23.649 -16.394 -30.780 1.00 90.62 97 PRO A N 1
ATOM 708 C CA . PRO A 1 97 ? 22.940 -16.646 -32.025 1.00 90.62 97 PRO A CA 1
ATOM 709 C C . PRO A 1 97 ? 21.554 -17.228 -31.734 1.00 90.62 97 PRO A C 1
ATOM 711 O O . PRO A 1 97 ? 21.363 -18.020 -30.812 1.00 90.62 97 PRO A O 1
ATOM 714 N N . ARG A 1 98 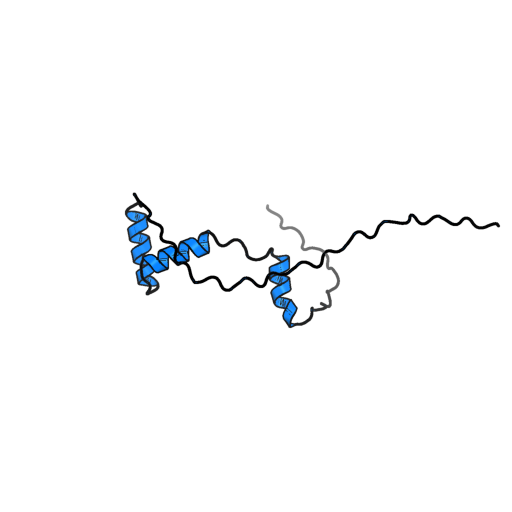? 20.561 -16.815 -32.524 1.00 90.38 98 ARG A N 1
ATOM 715 C CA . ARG A 1 98 ? 19.178 -17.249 -32.329 1.00 90.38 98 ARG A CA 1
ATOM 716 C C . ARG A 1 98 ? 19.045 -18.732 -32.678 1.00 90.38 98 ARG A C 1
ATOM 718 O O . ARG A 1 98 ? 19.213 -19.110 -33.834 1.00 90.38 98 ARG A O 1
ATOM 725 N N . GLU A 1 99 ? 18.696 -19.544 -31.690 1.00 90.81 99 GLU A N 1
ATOM 726 C CA . GLU A 1 99 ? 18.398 -20.963 -31.880 1.00 90.81 99 GLU A CA 1
ATOM 727 C C . GLU A 1 99 ? 16.946 -21.181 -32.348 1.00 90.81 99 GLU A C 1
ATOM 729 O O . GLU A 1 99 ? 16.095 -20.291 -32.183 1.00 90.81 99 GLU A O 1
ATOM 734 N N . PRO A 1 100 ? 16.634 -22.350 -32.941 1.00 89.94 100 PRO A N 1
ATOM 735 C CA . PRO A 1 100 ? 15.256 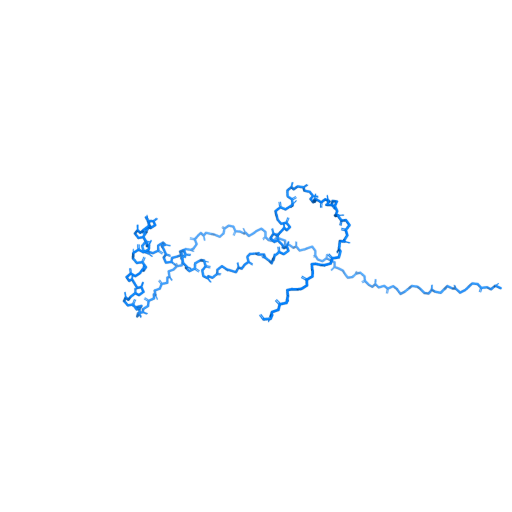-22.756 -33.179 1.00 89.94 100 PRO A CA 1
ATOM 736 C C . PRO A 1 100 ? 14.432 -22.643 -31.892 1.00 89.94 100 PRO A C 1
ATOM 738 O O . PRO A 1 100 ? 14.898 -22.986 -30.806 1.00 89.94 100 PRO A O 1
ATOM 741 N N . GLY A 1 101 ? 13.199 -22.144 -32.007 1.00 87.75 101 GLY A N 1
ATOM 742 C CA . GLY A 1 101 ? 12.288 -22.089 -30.865 1.00 87.75 101 GLY A CA 1
ATOM 743 C C . GLY A 1 101 ? 12.049 -23.486 -30.291 1.00 87.75 101 GLY A C 1
ATOM 744 O O . GLY A 1 101 ? 12.100 -24.478 -31.017 1.00 87.75 101 GLY A O 1
ATOM 745 N N . ARG A 1 102 ? 11.771 -23.561 -28.986 1.00 89.75 102 ARG A N 1
ATOM 746 C CA . ARG A 1 102 ? 11.388 -24.824 -28.348 1.00 89.75 102 ARG A CA 1
ATOM 747 C C . ARG A 1 102 ? 10.175 -25.417 -29.067 1.00 89.75 102 ARG A C 1
ATOM 749 O O . ARG A 1 102 ? 9.236 -24.687 -29.387 1.00 89.75 102 ARG A O 1
ATOM 756 N N . GLU A 1 103 ? 10.191 -26.729 -29.267 1.00 91.12 103 GLU A N 1
ATOM 757 C CA . GLU A 1 103 ? 9.040 -27.446 -29.808 1.00 91.12 103 GLU A CA 1
ATOM 758 C C . GLU A 1 103 ? 7.816 -27.237 -28.893 1.00 91.12 103 GLU A C 1
ATOM 760 O O . GLU A 1 103 ? 7.944 -27.360 -27.665 1.00 91.12 103 GLU A O 1
ATOM 765 N N . PRO A 1 104 ? 6.657 -26.824 -29.441 1.00 92.06 104 PRO A N 1
ATOM 766 C CA . PRO A 1 104 ? 5.466 -26.588 -28.638 1.00 92.06 104 PRO A CA 1
ATOM 767 C C . PRO A 1 104 ? 5.019 -27.881 -27.936 1.00 92.06 104 PRO A C 1
ATOM 769 O O . PRO A 1 104 ? 5.140 -28.961 -28.513 1.00 92.06 104 PRO A O 1
ATOM 772 N N . PRO A 1 105 ? 4.495 -27.797 -26.700 1.00 92.06 105 PRO A N 1
ATOM 773 C CA . PRO A 1 105 ? 3.986 -28.973 -26.006 1.00 92.06 105 PRO A CA 1
ATOM 774 C C . PRO A 1 105 ? 2.777 -29.557 -26.748 1.00 92.06 105 PRO A C 1
ATOM 776 O O . PRO A 1 105 ? 1.897 -28.811 -27.185 1.00 92.06 105 PRO A O 1
ATOM 779 N N . THR A 1 106 ? 2.717 -30.885 -26.855 1.00 91.56 106 THR A N 1
ATOM 780 C CA . THR A 1 106 ? 1.493 -31.596 -27.235 1.00 91.56 106 THR A CA 1
ATOM 781 C C . THR A 1 106 ? 0.598 -31.727 -26.000 1.00 91.56 106 THR A C 1
ATOM 783 O O . THR A 1 106 ? 1.083 -31.964 -24.893 1.00 91.56 106 THR A O 1
ATOM 786 N N . PHE A 1 107 ? -0.702 -31.490 -26.170 1.00 90.00 107 PHE A N 1
ATOM 787 C CA . PHE A 1 107 ? -1.705 -31.534 -25.096 1.00 90.00 107 PHE A CA 1
ATOM 788 C C . PHE A 1 107 ? -2.671 -32.707 -25.315 1.00 90.00 107 PHE A C 1
ATOM 790 O O . PHE A 1 107 ? -3.885 -32.500 -25.316 1.00 90.00 107 PHE A O 1
ATOM 797 N N . ASP A 1 108 ? -2.128 -33.895 -25.582 1.00 80.44 108 ASP A N 1
ATOM 798 C CA . ASP A 1 108 ? -2.928 -35.122 -25.710 1.00 80.44 108 ASP A CA 1
ATOM 799 C C . ASP A 1 108 ? -3.651 -35.483 -24.398 1.00 80.44 108 ASP A C 1
ATOM 801 O O . ASP A 1 108 ? -3.084 -35.222 -23.306 1.00 80.44 108 ASP A O 1
#

Nearest PDB structures (foldseek):
  2bsq-assembly1_E  TM=5.857E-01  e=2.825E-02  Neisseria gonorrhoeae
  2bsq-assembly1_F  TM=6.380E-01  e=7.495E-02  Neisseria gonorrhoeae

Mean predicted aligned error: 17.08 Å

InterPro domains:
  IPR010985 Ribbon-helix-helix [SSF47598] (32-98)
  IPR013321 Arc-type ribbon-helix-helix [G3DSA:1.10.1220.10] (42-86)
  IPR053853 Antitoxin FitA-like, ribbon-helix-helix [PF22513] (32-70)

Sequence (108 aa):
MPKTSATPRSRAAGKTTAGKTTAGKAGARRTASLTIRGLDAGVKARLRRRAAERGHSMEEEARQLLTRALAEPETGLASAIHRLFAPLGGVELDLPPREPGREPPTFD

Foldseek 3Di:
DDDDDDDDDDDDDDDDDDPPPPPPDPPDPDDDDDDDPPDDPVVLVVLCVVCVVVVHDSVVSVVVVVCVVPDDPPDDPVVVVCVVCVVVVDDDDPDDPDDPDPDDDDPD

Radius of gyration: 28.73 Å; Cα contacts (8 Å, |Δi|>4): 17; chains: 1; bounding box: 46×63×85 Å

pLDDT: mean 78.21, std 20.46, range [37.44, 97.94]